Protein AF-A0A358QNJ7-F1 (afdb_monomer)

Sequence (98 aa):
MDKLLT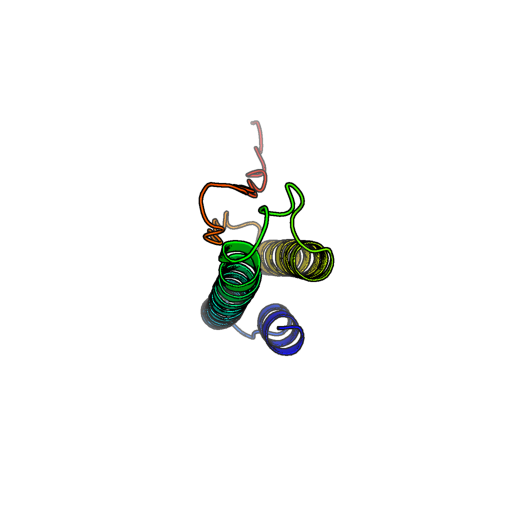DAQNADSREEALCSLMEAAAWINLEAHKAFQVSVGGYPSASLPDRLRDMLGKFAEAVKEVAEAFGGAEYQITVGIPFSVLGSITLPADSKTP

Foldseek 3Di:
DVVLLVQLLPPPDLVSNVVSLLVLLVVLLVVLVVLVVVCVVDHDPLDDPVVSVVSVVSSVVSVVSSCVVVPNDQDQDDRDRDPSDD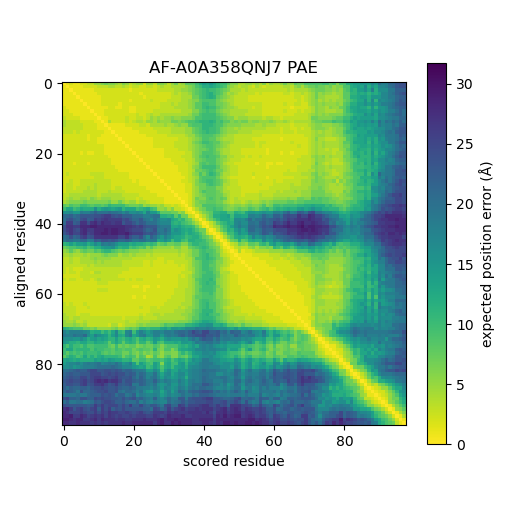DGDHDDRPPPDD

Solvent-accessible surface area (backbone atoms only — not comparable to full-atom values): 6004 Å² total; per-residue (Å²): 96,71,65,32,44,52,50,20,66,67,39,96,41,72,67,55,19,48,51,27,47,52,53,35,38,52,51,51,32,51,53,48,51,54,59,52,63,67,26,78,82,62,71,68,68,90,60,79,54,66,72,59,51,53,50,50,51,55,48,54,51,41,53,49,54,40,27,57,76,68,72,64,57,84,79,87,80,87,58,70,48,67,85,89,56,73,70,84,85,82,78,82,72,84,75,82,71,133

Mean predicted aligned error: 10.32 Å

Radius of gyration: 15.08 Å; Cα contacts (8 Å, |Δi|>4): 80; chains: 1; bounding box: 50×21×41 Å

Structure (mmCIF, N/CA/C/O backbone):
data_AF-A0A358QNJ7-F1
#
_entry.id   AF-A0A358QNJ7-F1
#
loop_
_atom_site.group_PDB
_atom_site.id
_atom_site.type_symbol
_atom_site.label_atom_id
_atom_site.label_alt_id
_atom_site.label_comp_id
_atom_site.label_asym_id
_atom_site.label_entity_id
_atom_site.label_seq_id
_atom_site.pdbx_PDB_ins_code
_atom_site.Cartn_x
_atom_site.Cartn_y
_atom_site.Cartn_z
_atom_site.occupancy
_atom_site.B_iso_or_equiv
_atom_site.auth_seq_id
_atom_site.auth_comp_id
_atom_site.auth_asym_id
_atom_site.auth_atom_id
_atom_site.pdbx_PDB_model_num
ATOM 1 N N . MET A 1 1 ? 6.662 -5.444 1.904 1.00 85.56 1 MET A N 1
ATOM 2 C CA . MET A 1 1 ? 5.335 -5.081 1.379 1.00 85.56 1 MET A CA 1
ATOM 3 C C . MET A 1 1 ? 4.244 -5.892 2.039 1.00 85.56 1 MET A C 1
ATOM 5 O O . MET A 1 1 ? 3.569 -5.314 2.864 1.00 85.56 1 MET A O 1
ATOM 9 N N . ASP A 1 2 ? 4.104 -7.192 1.744 1.00 89.06 2 ASP A N 1
ATOM 10 C CA . ASP A 1 2 ? 2.945 -7.977 2.212 1.00 89.06 2 ASP A CA 1
ATOM 11 C C . ASP A 1 2 ? 2.763 -7.897 3.735 1.00 89.06 2 ASP A C 1
ATOM 13 O O . ASP A 1 2 ? 1.672 -7.600 4.196 1.00 89.06 2 ASP A O 1
ATOM 17 N N . LYS A 1 3 ? 3.858 -7.996 4.506 1.00 91.88 3 LYS A N 1
ATOM 18 C CA . LYS A 1 3 ? 3.824 -7.776 5.960 1.00 91.88 3 LYS A CA 1
ATOM 19 C C . LYS A 1 3 ? 3.254 -6.404 6.356 1.00 91.88 3 LYS A C 1
ATOM 21 O O . LYS A 1 3 ? 2.424 -6.352 7.240 1.00 91.88 3 LYS A O 1
ATOM 26 N N . LEU A 1 4 ? 3.660 -5.316 5.696 1.00 89.06 4 LEU A N 1
ATOM 27 C CA . LEU A 1 4 ? 3.171 -3.963 6.012 1.00 89.06 4 LEU A CA 1
ATOM 28 C C . LEU A 1 4 ? 1.674 -3.817 5.716 1.00 89.06 4 LEU A C 1
ATOM 30 O O . LEU A 1 4 ? 0.975 -3.123 6.441 1.00 89.06 4 LEU A O 1
ATOM 34 N N . LEU A 1 5 ? 1.180 -4.484 4.668 1.00 89.38 5 LEU A N 1
ATOM 35 C CA . LEU A 1 5 ? -0.250 -4.509 4.359 1.00 89.38 5 LEU A CA 1
ATOM 36 C C . LEU A 1 5 ? -1.020 -5.302 5.421 1.00 89.38 5 LEU A C 1
ATOM 38 O O . LEU A 1 5 ? -2.028 -4.821 5.922 1.00 89.38 5 LEU A O 1
ATOM 42 N N . THR A 1 6 ? -0.498 -6.465 5.823 1.00 92.56 6 THR A N 1
ATOM 43 C CA . THR A 1 6 ? -1.065 -7.267 6.916 1.00 92.56 6 THR A CA 1
ATOM 44 C C . THR A 1 6 ? -1.043 -6.523 8.250 1.00 92.56 6 THR A C 1
ATOM 46 O O . THR A 1 6 ? -2.024 -6.574 8.985 1.00 92.56 6 THR A O 1
ATOM 49 N N . ASP A 1 7 ? 0.041 -5.815 8.562 1.00 91.00 7 ASP A N 1
ATOM 50 C CA . ASP A 1 7 ? 0.156 -5.005 9.775 1.00 91.00 7 ASP A CA 1
ATOM 51 C C . ASP A 1 7 ? -0.879 -3.863 9.747 1.00 91.00 7 ASP A C 1
ATOM 53 O O . ASP A 1 7 ? -1.545 -3.623 10.748 1.00 91.00 7 ASP A O 1
ATOM 57 N N . ALA A 1 8 ? -1.103 -3.228 8.587 1.00 86.62 8 ALA A N 1
ATOM 58 C CA . ALA A 1 8 ? -2.130 -2.195 8.434 1.00 86.62 8 ALA A CA 1
ATOM 59 C C . ALA A 1 8 ? -3.559 -2.728 8.634 1.00 86.62 8 ALA A C 1
ATOM 61 O O . ALA A 1 8 ? -4.376 -2.077 9.279 1.00 86.62 8 ALA A O 1
ATOM 62 N N . GLN A 1 9 ? -3.857 -3.909 8.086 1.00 87.94 9 GLN A N 1
ATOM 63 C CA . GLN A 1 9 ? -5.167 -4.564 8.190 1.00 87.94 9 GLN A CA 1
ATOM 64 C C . GLN A 1 9 ? -5.487 -5.027 9.619 1.00 87.94 9 GLN A C 1
ATOM 66 O O . GLN A 1 9 ? -6.652 -5.061 10.003 1.00 87.94 9 GLN A O 1
ATOM 71 N N . ASN A 1 10 ? -4.464 -5.384 10.402 1.00 91.44 10 ASN A N 1
ATOM 72 C CA . ASN A 1 10 ? -4.609 -5.871 11.778 1.00 91.44 10 ASN A CA 1
ATOM 73 C C . ASN A 1 10 ? -4.302 -4.802 12.839 1.00 91.44 10 ASN A C 1
ATOM 75 O O . ASN A 1 10 ? -4.144 -5.143 14.009 1.00 91.44 10 ASN A O 1
ATOM 79 N N . ALA A 1 11 ? -4.162 -3.538 12.445 1.00 89.69 11 ALA A N 1
ATOM 80 C CA . ALA A 1 11 ? -3.815 -2.463 13.362 1.00 89.69 11 ALA A CA 1
ATOM 81 C C . ALA A 1 11 ? -4.923 -2.223 14.402 1.00 89.69 11 ALA A C 1
ATOM 83 O O . ALA A 1 11 ? -6.105 -2.134 14.060 1.00 89.69 11 ALA A O 1
ATOM 84 N N . ASP A 1 12 ? -4.529 -2.039 15.664 1.00 87.56 12 ASP A N 1
ATOM 85 C CA . ASP A 1 12 ? -5.452 -1.763 16.772 1.00 87.56 12 ASP A CA 1
ATOM 86 C C . ASP A 1 12 ? -5.963 -0.310 16.742 1.00 87.56 12 ASP A C 1
ATOM 88 O O . ASP A 1 12 ? -6.952 0.042 17.393 1.00 87.56 12 ASP A O 1
ATOM 92 N N . SER A 1 13 ? -5.299 0.552 15.968 1.00 86.62 13 SER A N 1
ATOM 93 C CA . SER A 1 13 ? -5.651 1.956 15.806 1.00 86.62 13 SER A CA 1
ATOM 94 C C . SER A 1 13 ? -5.533 2.442 14.362 1.00 86.62 13 SER A C 1
ATOM 96 O O . SER A 1 13 ? -4.764 1.942 13.539 1.00 86.62 13 SER A O 1
ATOM 98 N N . ARG A 1 14 ? -6.281 3.508 14.067 1.00 82.25 14 ARG A N 1
ATOM 99 C CA . ARG A 1 14 ? -6.241 4.198 12.773 1.00 82.25 14 ARG A CA 1
ATOM 100 C C . ARG A 1 14 ? -4.851 4.750 12.455 1.00 82.25 14 ARG A C 1
ATOM 102 O O . ARG A 1 14 ? -4.436 4.741 11.303 1.00 82.25 14 ARG A O 1
ATOM 109 N N . GLU A 1 15 ? -4.155 5.266 13.460 1.00 84.94 15 GLU A N 1
ATOM 110 C CA . GLU A 1 15 ? -2.829 5.869 13.299 1.00 84.94 15 GLU A CA 1
ATOM 111 C C . GLU A 1 15 ? -1.782 4.817 12.932 1.00 84.94 15 GLU A C 1
ATOM 113 O O . GLU A 1 15 ? -0.998 5.035 12.012 1.00 84.94 15 GLU A O 1
ATOM 118 N N . GLU A 1 16 ? -1.822 3.647 13.570 1.00 86.50 16 GLU A N 1
ATOM 119 C CA . GLU A 1 16 ? -0.963 2.514 13.216 1.00 86.50 16 GLU A CA 1
ATOM 120 C C . GLU A 1 16 ? -1.248 2.010 11.800 1.00 86.50 16 GLU A C 1
ATOM 122 O O . GLU A 1 16 ? -0.314 1.854 11.012 1.00 86.50 16 GLU A O 1
ATOM 127 N N . ALA A 1 17 ? -2.527 1.854 11.437 1.00 86.25 17 ALA A N 1
ATOM 128 C CA . ALA A 1 17 ? -2.911 1.443 10.090 1.00 86.25 17 ALA A CA 1
ATOM 129 C C . ALA A 1 17 ? -2.359 2.402 9.025 1.00 86.25 17 ALA A C 1
ATOM 131 O O . ALA A 1 17 ? -1.789 1.977 8.017 1.00 86.25 17 ALA A O 1
ATOM 132 N N . LEU A 1 18 ? -2.484 3.711 9.265 1.00 82.88 18 LEU A N 1
ATOM 133 C CA . LEU A 1 18 ? -1.975 4.742 8.364 1.00 82.88 18 LEU A CA 1
ATOM 134 C C . LEU A 1 18 ? -0.449 4.731 8.276 1.00 82.88 18 LEU A C 1
ATOM 136 O O . LEU A 1 18 ? 0.078 4.819 7.168 1.00 82.88 18 LEU A O 1
ATOM 140 N N . CYS A 1 19 ? 0.261 4.580 9.395 1.00 85.31 19 CYS A N 1
ATOM 141 C CA . CYS A 1 19 ? 1.718 4.449 9.395 1.00 85.31 19 CYS A CA 1
ATOM 142 C C . CYS A 1 19 ? 2.170 3.264 8.530 1.00 85.31 19 CYS A C 1
ATOM 144 O O . CYS A 1 19 ? 3.002 3.437 7.636 1.00 85.31 19 CYS A O 1
ATOM 146 N N . SER A 1 20 ? 1.565 2.089 8.710 1.00 88.56 20 SER A N 1
ATOM 147 C CA . SER A 1 20 ? 1.879 0.895 7.919 1.00 88.56 20 SER A CA 1
ATOM 148 C C . SER A 1 20 ? 1.564 1.074 6.426 1.00 88.56 20 SER A C 1
ATOM 150 O O . SER A 1 20 ? 2.365 0.678 5.573 1.00 88.56 20 SER A O 1
ATOM 152 N N . LEU A 1 21 ? 0.451 1.733 6.080 1.00 85.50 21 LEU A N 1
ATOM 153 C CA . LEU A 1 21 ? 0.120 2.065 4.688 1.00 85.50 21 LEU A CA 1
ATOM 154 C C . LEU A 1 21 ? 1.096 3.086 4.082 1.00 85.50 21 LEU A C 1
ATOM 156 O O . LEU A 1 21 ? 1.488 2.948 2.922 1.00 85.50 21 LEU A O 1
ATOM 160 N N . MET A 1 22 ? 1.530 4.092 4.842 1.00 83.50 22 MET A N 1
ATOM 161 C CA . MET A 1 22 ? 2.526 5.067 4.384 1.00 83.50 22 MET A CA 1
ATOM 162 C C . MET A 1 22 ? 3.887 4.409 4.137 1.00 83.50 22 MET A C 1
ATOM 164 O O . MET A 1 22 ? 4.536 4.696 3.128 1.00 83.50 22 MET A O 1
ATOM 168 N N . GLU A 1 23 ? 4.306 3.484 5.001 1.00 87.81 23 GLU A N 1
ATOM 169 C CA . GLU A 1 23 ? 5.519 2.690 4.790 1.00 87.81 23 GLU A CA 1
ATOM 170 C C . GLU A 1 23 ? 5.405 1.785 3.557 1.00 87.81 23 GLU A C 1
ATOM 172 O O . GLU A 1 23 ? 6.345 1.693 2.758 1.00 87.81 23 GLU A O 1
ATOM 177 N N . ALA A 1 24 ? 4.245 1.154 3.350 1.00 87.38 24 ALA A N 1
ATOM 178 C CA . ALA A 1 24 ? 3.984 0.368 2.150 1.00 87.38 24 ALA A CA 1
ATOM 179 C C . ALA A 1 24 ? 4.074 1.243 0.887 1.00 87.38 24 ALA A C 1
ATOM 181 O O . ALA A 1 24 ? 4.775 0.881 -0.060 1.00 87.38 24 ALA A O 1
ATOM 182 N N . ALA A 1 25 ? 3.465 2.432 0.897 1.00 83.12 25 ALA A N 1
ATOM 183 C CA . ALA A 1 25 ? 3.540 3.396 -0.199 1.00 83.12 25 ALA A CA 1
ATOM 184 C C . ALA A 1 25 ? 4.986 3.841 -0.489 1.00 83.12 25 ALA A C 1
ATOM 186 O O . ALA A 1 25 ? 5.404 3.884 -1.649 1.00 83.12 25 ALA A O 1
ATOM 187 N N . ALA A 1 26 ? 5.786 4.108 0.548 1.00 82.25 26 ALA A N 1
ATOM 188 C CA . ALA A 1 26 ? 7.205 4.428 0.398 1.00 82.25 26 ALA A CA 1
ATOM 189 C C . ALA A 1 26 ? 7.990 3.277 -0.255 1.00 82.25 26 ALA A C 1
ATOM 191 O O . ALA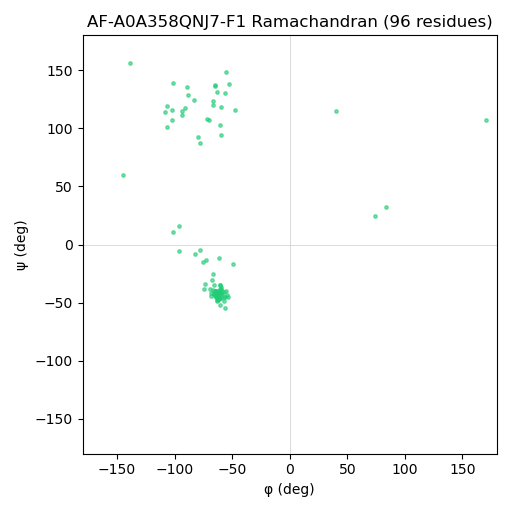 A 1 26 ? 8.844 3.510 -1.116 1.00 82.25 26 ALA A O 1
ATOM 192 N N . TRP A 1 27 ? 7.667 2.028 0.091 1.00 86.50 27 TRP A N 1
ATOM 193 C CA . TRP A 1 27 ? 8.265 0.851 -0.535 1.00 86.50 27 TRP A CA 1
ATOM 194 C C . TRP A 1 27 ? 7.889 0.733 -2.019 1.00 86.50 27 TRP A C 1
ATOM 196 O O . TRP A 1 27 ? 8.759 0.452 -2.845 1.00 86.50 27 TRP A O 1
ATOM 206 N N . ILE A 1 28 ? 6.623 0.989 -2.382 1.00 84.12 28 ILE A N 1
ATOM 207 C CA . ILE A 1 28 ? 6.176 1.020 -3.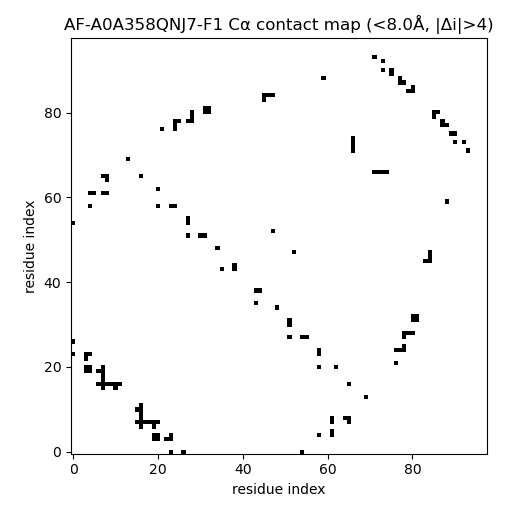789 1.00 84.12 28 ILE A CA 1
ATOM 208 C C . ILE A 1 28 ? 6.946 2.088 -4.567 1.00 84.12 28 ILE A C 1
ATOM 210 O O . ILE A 1 28 ? 7.461 1.796 -5.646 1.00 84.12 28 ILE A O 1
ATOM 214 N N . ASN A 1 29 ? 7.082 3.294 -4.007 1.00 77.94 29 ASN A N 1
ATOM 215 C CA . ASN A 1 29 ? 7.831 4.391 -4.625 1.00 77.94 29 ASN A CA 1
ATOM 216 C C . ASN A 1 29 ? 9.296 4.007 -4.883 1.00 77.94 29 ASN A C 1
ATOM 218 O O . ASN A 1 29 ? 9.836 4.290 -5.953 1.00 77.94 29 ASN A O 1
ATOM 222 N N . LEU A 1 30 ? 9.940 3.328 -3.929 1.00 81.38 30 LEU A N 1
ATOM 223 C CA . LEU A 1 30 ? 11.314 2.852 -4.083 1.00 81.38 30 LEU A CA 1
ATOM 224 C C . LEU A 1 30 ? 11.438 1.800 -5.193 1.00 81.38 30 LEU A C 1
ATOM 226 O O . LEU A 1 30 ? 12.372 1.854 -5.994 1.00 81.38 30 LEU A O 1
ATOM 230 N N . GLU A 1 31 ? 10.521 0.837 -5.246 1.00 81.50 31 GLU A N 1
ATOM 231 C CA . GLU A 1 31 ? 10.561 -0.220 -6.258 1.00 81.50 31 GLU A CA 1
ATOM 232 C C . GLU A 1 31 ? 10.254 0.320 -7.656 1.00 81.50 31 GLU A C 1
ATOM 234 O O . GLU A 1 31 ? 10.918 -0.058 -8.622 1.00 81.50 31 GLU A O 1
ATOM 239 N N . ALA A 1 32 ? 9.319 1.269 -7.751 1.00 76.94 32 ALA A N 1
ATOM 240 C CA . 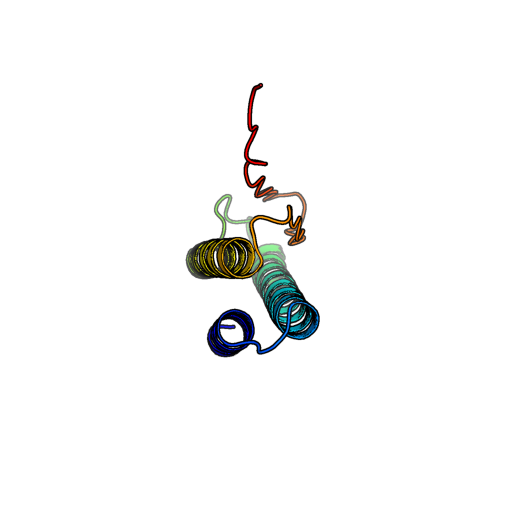ALA A 1 32 ? 9.093 2.038 -8.962 1.00 76.94 32 ALA A CA 1
ATOM 241 C C . ALA A 1 32 ? 10.390 2.725 -9.391 1.00 76.94 32 ALA A C 1
ATOM 243 O O . ALA A 1 32 ? 10.869 2.487 -10.497 1.00 76.94 32 ALA A O 1
ATOM 244 N N . HIS A 1 33 ? 11.019 3.497 -8.502 1.00 74.38 33 HIS A N 1
ATOM 245 C CA . HIS A 1 33 ? 12.266 4.196 -8.805 1.00 74.38 33 HIS A CA 1
ATOM 246 C C . HIS A 1 33 ? 13.361 3.258 -9.340 1.00 74.38 33 HIS A C 1
A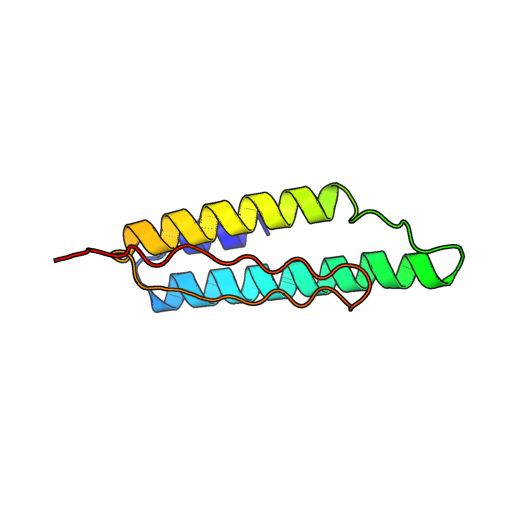TOM 248 O O . HIS A 1 33 ? 13.984 3.566 -10.357 1.00 74.38 33 HIS A O 1
ATOM 254 N N . LYS A 1 34 ? 13.558 2.087 -8.718 1.00 75.06 34 LYS A N 1
ATOM 255 C CA . LYS A 1 34 ? 14.513 1.069 -9.190 1.00 75.06 34 LYS A CA 1
ATOM 256 C C . LYS A 1 34 ? 14.164 0.546 -10.579 1.00 75.06 34 LYS A C 1
ATOM 258 O O . LYS A 1 34 ? 15.040 0.478 -11.437 1.00 75.06 34 LYS A O 1
ATOM 263 N N . ALA A 1 35 ? 12.897 0.207 -10.814 1.00 70.94 35 ALA A N 1
ATOM 264 C CA . ALA A 1 35 ? 12.448 -0.261 -12.120 1.00 70.94 35 ALA A CA 1
ATOM 265 C C . ALA A 1 35 ? 12.687 0.790 -13.218 1.00 70.94 35 ALA A C 1
ATOM 267 O O . ALA A 1 35 ? 13.081 0.442 -14.331 1.00 70.94 35 ALA A O 1
ATOM 268 N N . PHE A 1 36 ? 12.528 2.077 -12.895 1.00 65.94 36 PHE A N 1
ATOM 269 C CA . PHE A 1 36 ? 12.805 3.168 -13.828 1.00 65.94 36 PHE A CA 1
ATOM 270 C C . PHE A 1 36 ? 14.299 3.417 -14.050 1.00 65.94 36 PHE A C 1
ATOM 272 O O . PHE A 1 36 ? 14.683 3.660 -15.194 1.00 65.94 36 PHE A O 1
ATOM 279 N N . GLN A 1 37 ? 15.156 3.310 -13.027 1.00 63.31 37 GLN A N 1
ATOM 280 C CA . GLN A 1 37 ? 16.612 3.445 -13.199 1.00 63.31 37 GLN A CA 1
ATOM 281 C C . GLN A 1 37 ? 17.193 2.388 -14.151 1.00 63.31 37 GLN A C 1
ATOM 283 O O . GLN A 1 37 ? 18.090 2.696 -14.933 1.00 63.31 37 GLN A O 1
ATOM 288 N N . VAL A 1 38 ? 16.642 1.170 -14.153 1.00 55.53 38 VAL A N 1
ATOM 289 C CA . VAL A 1 38 ? 17.041 0.106 -15.093 1.00 55.53 38 VAL A CA 1
ATOM 290 C C . VAL A 1 38 ? 16.671 0.455 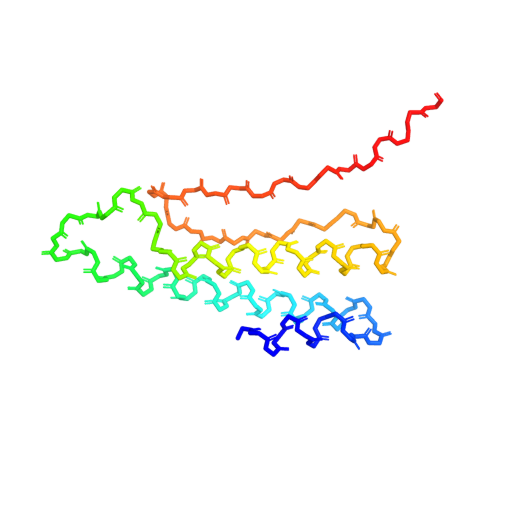-16.547 1.00 55.53 38 VAL A C 1
ATOM 292 O O . VAL A 1 38 ? 17.349 0.022 -17.475 1.00 55.53 38 VAL A O 1
ATOM 295 N N . SER A 1 39 ? 15.657 1.300 -16.770 1.00 51.38 39 SER A N 1
ATOM 296 C CA . SER A 1 39 ? 15.179 1.670 -18.113 1.00 51.38 39 SER A CA 1
ATOM 297 C C . SER A 1 39 ? 15.973 2.787 -18.813 1.00 51.38 39 SER A C 1
ATOM 299 O O . SER A 1 39 ? 15.780 3.029 -20.004 1.00 51.38 39 SER A O 1
ATOM 301 N N . VAL A 1 40 ? 16.906 3.450 -18.116 1.00 49.66 40 VAL A N 1
ATOM 302 C CA . VAL A 1 40 ? 17.696 4.574 -18.667 1.00 49.66 40 VAL A CA 1
ATOM 303 C C . VAL A 1 40 ? 18.839 4.096 -19.592 1.00 49.66 40 VAL A C 1
ATOM 305 O O . VAL A 1 40 ? 19.491 4.906 -20.242 1.00 49.66 40 VAL A O 1
ATOM 308 N N . GLY A 1 41 ? 19.061 2.780 -19.715 1.00 48.06 41 GLY A N 1
ATOM 309 C CA . GLY A 1 41 ? 20.037 2.177 -20.639 1.00 48.06 41 GLY A CA 1
ATOM 310 C C . GLY A 1 41 ? 19.471 1.694 -21.983 1.00 48.06 41 GLY A C 1
ATOM 311 O O . GLY A 1 41 ? 20.236 1.276 -22.849 1.00 48.06 41 GLY A O 1
ATOM 312 N N . GLY A 1 42 ? 18.153 1.735 -22.178 1.00 43.88 42 GLY A N 1
ATOM 313 C CA . GLY A 1 42 ? 17.516 1.262 -23.405 1.00 43.88 42 GLY A CA 1
ATOM 314 C C . GLY A 1 42 ? 16.005 1.210 -23.247 1.00 43.88 42 GLY A C 1
ATOM 315 O O . GLY A 1 42 ? 15.514 0.344 -22.540 1.00 43.88 42 GLY A O 1
ATOM 316 N N . TYR A 1 43 ? 15.324 2.156 -23.903 1.00 42.00 43 TYR A N 1
ATOM 317 C CA . TYR A 1 43 ? 13.872 2.330 -24.051 1.00 42.00 43 TYR A CA 1
ATOM 318 C C . TYR A 1 43 ? 13.008 2.054 -22.798 1.00 42.00 43 TYR A C 1
ATOM 320 O O . TYR A 1 43 ? 12.858 0.903 -22.390 1.00 42.00 43 TYR A O 1
ATOM 328 N N . PRO A 1 44 ? 12.323 3.068 -22.227 1.00 47.59 44 PRO A N 1
ATOM 329 C CA . PRO A 1 44 ? 11.333 2.809 -21.192 1.00 47.59 44 PRO A CA 1
ATOM 330 C C . PRO A 1 44 ? 10.250 1.895 -21.765 1.00 47.59 44 PRO A C 1
ATOM 332 O O . PRO A 1 44 ? 9.570 2.241 -22.730 1.00 47.59 44 PRO A O 1
ATOM 335 N N . SER A 1 45 ? 10.105 0.711 -21.170 1.00 51.59 45 SER A N 1
ATOM 336 C CA . SER A 1 45 ? 8.897 -0.094 -21.308 1.00 51.59 45 SER A CA 1
ATOM 337 C C . SER A 1 45 ? 7.705 0.834 -21.066 1.00 51.59 45 SER A C 1
ATOM 339 O O . SER A 1 45 ? 7.562 1.378 -19.973 1.00 51.59 45 SER A O 1
ATOM 341 N N . ALA A 1 46 ? 6.865 1.035 -22.085 1.00 52.47 46 ALA A N 1
ATOM 342 C CA . ALA A 1 46 ? 5.652 1.850 -21.987 1.00 52.47 46 ALA A CA 1
ATOM 343 C C . ALA A 1 46 ? 4.648 1.291 -20.956 1.00 52.47 46 ALA A C 1
ATOM 345 O O . ALA A 1 46 ? 3.683 1.956 -20.590 1.00 52.47 46 ALA A O 1
ATOM 346 N N . SER A 1 47 ? 4.876 0.063 -20.486 1.00 57.81 47 SER A N 1
ATOM 347 C CA . SER A 1 47 ? 4.103 -0.607 -19.451 1.00 57.81 47 SER A CA 1
ATOM 348 C C . SER A 1 47 ? 4.793 -0.565 -18.090 1.00 57.81 47 SER A C 1
ATOM 350 O O . SER A 1 47 ? 5.994 -0.822 -17.968 1.00 57.81 47 SER A O 1
ATOM 352 N N . LEU A 1 48 ? 3.991 -0.332 -17.049 1.00 66.25 48 LEU A N 1
ATOM 353 C CA . LEU A 1 48 ? 4.366 -0.598 -15.664 1.00 66.25 48 LEU A CA 1
ATOM 354 C C . LEU A 1 48 ? 4.772 -2.083 -15.526 1.00 66.25 48 LEU A C 1
ATOM 356 O O . LEU A 1 48 ? 3.989 -2.933 -15.968 1.00 66.25 48 LEU A O 1
ATOM 360 N N . PRO A 1 49 ? 5.930 -2.411 -14.917 1.00 75.88 49 PRO A N 1
ATOM 361 C CA . PRO A 1 49 ? 6.323 -3.797 -14.663 1.00 75.88 49 PRO A CA 1
ATOM 362 C C . PRO A 1 49 ? 5.221 -4.564 -13.927 1.00 75.88 49 PRO A C 1
ATOM 364 O O . PRO A 1 49 ? 4.642 -4.029 -12.980 1.00 75.88 49 PRO A O 1
ATOM 367 N N . ASP A 1 50 ? 4.956 -5.815 -14.313 1.00 79.38 50 ASP A N 1
ATOM 368 C CA . ASP A 1 50 ? 3.845 -6.604 -13.749 1.00 79.38 50 ASP A CA 1
ATOM 369 C C . ASP A 1 50 ? 3.923 -6.708 -12.223 1.00 79.38 50 ASP A C 1
ATOM 371 O O . ASP A 1 50 ? 2.937 -6.485 -11.530 1.00 79.38 50 ASP A O 1
ATOM 375 N N . ARG A 1 51 ? 5.131 -6.882 -11.677 1.00 80.62 51 ARG A N 1
ATOM 376 C CA . ARG A 1 51 ? 5.360 -6.882 -10.226 1.00 80.62 51 ARG A CA 1
ATOM 377 C C . ARG A 1 51 ? 4.889 -5.594 -9.542 1.00 80.62 51 ARG A C 1
ATOM 379 O O . ARG A 1 51 ? 4.339 -5.646 -8.446 1.00 80.62 51 ARG A O 1
ATOM 386 N N . LEU A 1 52 ? 5.119 -4.441 -10.168 1.00 80.56 52 LEU A N 1
ATOM 387 C CA . LEU A 1 52 ? 4.709 -3.148 -9.625 1.00 80.56 52 LEU A CA 1
ATOM 388 C C . LEU A 1 52 ? 3.191 -2.960 -9.747 1.00 80.56 52 LEU A C 1
ATOM 390 O O . LEU A 1 52 ? 2.578 -2.394 -8.847 1.00 80.56 52 LEU A O 1
ATOM 394 N N . ARG A 1 53 ? 2.576 -3.496 -10.811 1.00 81.19 53 ARG A N 1
ATOM 395 C CA . ARG A 1 53 ? 1.115 -3.550 -10.969 1.00 81.19 53 ARG A CA 1
ATOM 396 C C . ARG A 1 53 ? 0.466 -4.387 -9.867 1.00 81.19 53 ARG A C 1
ATOM 398 O O . ARG A 1 53 ? -0.465 -3.910 -9.226 1.00 81.19 53 ARG A O 1
ATOM 405 N N . ASP A 1 54 ? 1.000 -5.575 -9.601 1.00 84.88 54 ASP A N 1
ATOM 406 C CA . ASP A 1 54 ? 0.505 -6.465 -8.546 1.00 84.88 54 ASP A CA 1
ATOM 407 C C . ASP A 1 54 ? 0.623 -5.815 -7.164 1.00 84.88 54 ASP A C 1
ATOM 409 O O . ASP A 1 54 ? -0.297 -5.882 -6.351 1.00 84.88 54 ASP A O 1
ATOM 413 N N . MET A 1 55 ? 1.742 -5.134 -6.899 1.00 85.56 55 MET A N 1
ATOM 414 C CA . MET A 1 55 ? 1.941 -4.392 -5.653 1.00 85.56 55 MET A CA 1
ATOM 415 C C . MET A 1 55 ? 0.932 -3.256 -5.473 1.00 85.56 55 MET A C 1
ATOM 417 O O . MET A 1 55 ? 0.416 -3.088 -4.371 1.00 85.56 55 MET A O 1
ATOM 421 N N . LEU A 1 56 ? 0.643 -2.490 -6.530 1.00 83.56 56 LEU A N 1
ATOM 422 C CA . LEU A 1 56 ? -0.376 -1.438 -6.489 1.00 83.56 56 LEU A CA 1
ATOM 423 C C . LEU A 1 56 ? -1.776 -2.017 -6.263 1.00 83.56 56 LEU A C 1
ATOM 425 O O . LEU A 1 56 ? -2.541 -1.441 -5.496 1.00 83.56 56 LEU A O 1
ATOM 429 N N . GLY A 1 57 ? -2.097 -3.155 -6.888 1.00 84.81 57 GLY A N 1
ATOM 430 C CA . GLY A 1 57 ? -3.372 -3.848 -6.693 1.00 84.81 57 GLY A CA 1
ATOM 431 C C . GLY A 1 57 ? -3.580 -4.270 -5.239 1.00 84.81 57 GLY A C 1
ATOM 432 O O . GLY A 1 57 ? -4.567 -3.879 -4.622 1.00 84.81 57 GLY A O 1
ATOM 433 N N . LYS A 1 58 ? -2.598 -4.974 -4.662 1.00 88.44 58 LYS A N 1
ATOM 434 C CA . LYS A 1 58 ? -2.614 -5.375 -3.245 1.00 88.44 58 LYS A CA 1
ATOM 435 C C . LYS A 1 58 ? -2.699 -4.179 -2.297 1.00 88.44 58 LYS A C 1
ATOM 437 O O . LYS A 1 58 ? -3.394 -4.228 -1.289 1.00 88.44 58 LYS A O 1
ATOM 442 N N . PHE A 1 59 ? -1.978 -3.104 -2.609 1.00 87.12 59 PHE A N 1
ATOM 443 C CA . PHE A 1 59 ? -2.013 -1.882 -1.814 1.00 87.12 59 PHE A CA 1
ATOM 444 C C . PHE A 1 59 ? -3.398 -1.228 -1.839 1.00 87.12 59 PHE A C 1
ATOM 446 O O . PHE A 1 59 ? -3.911 -0.860 -0.790 1.00 87.12 59 PHE A O 1
ATOM 453 N N . ALA A 1 60 ? -4.024 -1.124 -3.014 1.00 83.50 60 ALA A N 1
ATOM 454 C CA . ALA A 1 60 ? -5.365 -0.562 -3.151 1.00 83.50 60 ALA A CA 1
ATOM 455 C C . ALA A 1 60 ? -6.417 -1.370 -2.375 1.00 83.50 60 ALA A C 1
ATOM 457 O O . ALA A 1 60 ? -7.291 -0.785 -1.739 1.00 83.50 60 ALA A O 1
ATOM 458 N N . GLU A 1 61 ? -6.310 -2.700 -2.399 1.00 86.06 61 GLU A N 1
ATOM 459 C CA . GLU A 1 61 ? -7.177 -3.599 -1.632 1.00 86.06 61 GLU A CA 1
ATOM 460 C C . GLU A 1 61 ? -7.006 -3.391 -0.121 1.0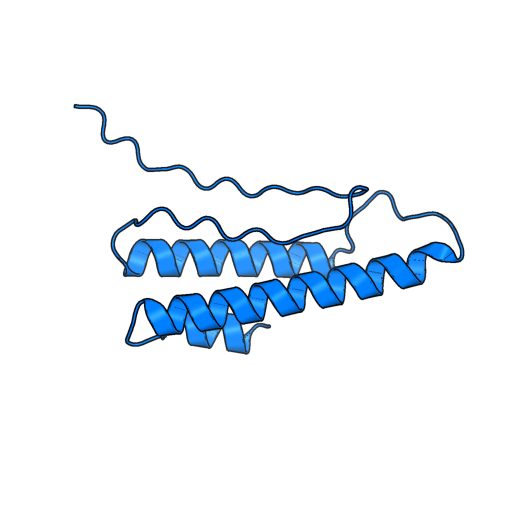0 86.06 61 GLU A C 1
ATOM 462 O O . GLU A 1 61 ? -7.988 -3.144 0.575 1.00 86.06 61 GLU A O 1
ATOM 467 N N . ALA A 1 62 ? -5.765 -3.347 0.373 1.00 86.50 62 ALA A N 1
ATOM 468 C CA . ALA A 1 62 ? -5.491 -3.087 1.786 1.00 86.50 62 ALA A CA 1
ATOM 469 C C . ALA A 1 62 ? -5.989 -1.703 2.245 1.00 86.50 62 ALA A C 1
ATOM 471 O O . ALA A 1 62 ? -6.576 -1.585 3.317 1.00 86.50 62 ALA A O 1
ATOM 472 N N . VAL A 1 63 ? -5.807 -0.651 1.434 1.00 84.50 63 VAL A N 1
ATOM 473 C CA . VAL A 1 63 ? -6.340 0.691 1.737 1.00 84.50 63 VAL A CA 1
ATOM 474 C C . VAL A 1 63 ? -7.863 0.659 1.842 1.00 84.50 63 VAL A C 1
ATOM 476 O O . VAL A 1 63 ? -8.421 1.288 2.740 1.00 84.50 63 VAL A O 1
ATOM 479 N N . LYS A 1 64 ? -8.537 -0.071 0.947 1.00 82.38 64 LYS A N 1
ATOM 480 C CA . LYS A 1 64 ? -9.994 -0.212 0.970 1.00 82.38 64 LYS A CA 1
ATOM 481 C C . LYS A 1 64 ? -10.466 -0.908 2.247 1.00 82.38 64 LYS A C 1
ATOM 483 O O . LYS A 1 64 ? -11.355 -0.389 2.912 1.00 82.38 64 LYS A O 1
ATOM 488 N N . GLU A 1 65 ? -9.860 -2.034 2.609 1.00 85.12 65 GLU A N 1
ATOM 489 C CA . GLU A 1 65 ? -10.219 -2.774 3.826 1.00 85.12 65 GLU A CA 1
ATOM 490 C C . GLU A 1 65 ? -9.994 -1.940 5.092 1.00 85.12 65 GLU A C 1
ATOM 492 O O . GLU A 1 65 ? -10.860 -1.879 5.964 1.00 85.12 65 GLU A O 1
ATOM 497 N N . VAL A 1 66 ? -8.867 -1.227 5.166 1.00 83.00 66 VAL A N 1
ATOM 498 C CA . VAL A 1 66 ? -8.573 -0.294 6.262 1.00 83.00 66 VAL A CA 1
ATOM 499 C C . VAL A 1 66 ? -9.614 0.831 6.312 1.00 83.00 66 VAL A C 1
ATOM 501 O O . VAL A 1 66 ? -10.127 1.158 7.382 1.00 83.00 66 VAL A O 1
ATOM 504 N N . ALA A 1 67 ? -9.982 1.414 5.169 1.00 80.31 67 ALA A N 1
ATOM 505 C CA . ALA A 1 67 ? -11.001 2.461 5.112 1.00 80.31 67 ALA A CA 1
ATOM 506 C C . ALA A 1 67 ? -12.378 1.960 5.587 1.00 80.31 67 ALA A C 1
ATOM 508 O O . ALA A 1 67 ? -13.059 2.663 6.339 1.00 80.31 67 ALA A O 1
ATOM 509 N N . GLU A 1 68 ? -12.770 0.743 5.199 1.00 82.38 68 GLU A N 1
ATOM 510 C CA . GLU A 1 68 ? -14.000 0.089 5.659 1.00 82.38 68 GLU A CA 1
ATOM 511 C C . GLU A 1 68 ? -13.971 -0.158 7.176 1.00 82.38 68 GLU A C 1
ATOM 513 O O . GLU A 1 68 ? -14.920 0.210 7.874 1.00 82.38 68 GLU A O 1
ATOM 518 N N . ALA A 1 69 ? -12.860 -0.680 7.709 1.00 81.56 69 ALA A N 1
ATOM 519 C CA . ALA A 1 69 ? -12.683 -0.941 9.139 1.00 81.56 69 ALA A CA 1
ATOM 520 C C . ALA A 1 69 ? -12.796 0.331 9.999 1.00 81.56 69 ALA A C 1
ATOM 522 O O . ALA A 1 69 ? -13.340 0.297 11.103 1.00 81.56 69 ALA A O 1
ATOM 523 N N . PHE A 1 70 ? -12.339 1.476 9.482 1.00 79.62 70 PHE A N 1
ATOM 524 C CA . PHE A 1 70 ? -12.364 2.753 10.200 1.00 79.62 70 PHE A CA 1
ATOM 525 C C . PHE A 1 70 ? -13.566 3.652 9.876 1.00 79.62 70 PHE A C 1
ATOM 527 O O . PHE A 1 70 ? -13.547 4.836 10.233 1.00 79.62 70 PHE A O 1
ATOM 534 N N . GLY A 1 71 ? -14.620 3.104 9.264 1.00 72.50 71 GLY A N 1
ATOM 535 C CA . GLY A 1 71 ? -15.906 3.786 9.093 1.00 72.50 71 GLY A CA 1
ATOM 536 C C . GLY A 1 71 ? -15.986 4.727 7.889 1.00 72.50 71 GLY A C 1
ATOM 537 O O . GLY A 1 71 ? -16.681 5.739 7.962 1.00 72.50 71 GLY A O 1
ATOM 538 N N . GLY A 1 72 ? -15.285 4.415 6.796 1.00 59.09 72 GLY A N 1
ATOM 539 C CA . GLY A 1 72 ? -15.439 5.108 5.512 1.00 59.09 72 GLY A CA 1
ATOM 540 C C . GLY A 1 72 ? -14.827 6.508 5.463 1.00 59.09 72 GLY A C 1
ATOM 541 O O . GLY A 1 72 ? -15.265 7.343 4.676 1.00 59.09 72 GLY A O 1
ATOM 542 N N . ALA A 1 73 ? -13.833 6.791 6.309 1.00 57.25 73 ALA A N 1
ATOM 543 C CA . ALA A 1 73 ? -13.063 8.022 6.188 1.00 57.25 73 ALA A CA 1
ATOM 544 C C . ALA A 1 73 ? -12.318 8.036 4.839 1.00 57.25 73 ALA A C 1
ATOM 546 O O . ALA A 1 73 ? -11.688 7.053 4.450 1.00 57.25 73 ALA A O 1
ATOM 547 N N . GLU A 1 74 ? -12.424 9.144 4.108 1.00 56.12 74 GLU A N 1
ATOM 548 C CA . GLU A 1 74 ? -11.782 9.307 2.807 1.00 56.12 74 GLU A CA 1
ATOM 549 C C . GLU A 1 74 ? -10.266 9.459 3.012 1.00 56.12 74 GLU A C 1
ATOM 551 O O . GLU A 1 74 ? -9.790 10.471 3.531 1.00 56.12 74 GLU A O 1
ATOM 556 N N . TYR A 1 75 ? -9.500 8.429 2.645 1.00 57.38 75 TYR A N 1
ATOM 557 C CA . TYR A 1 75 ? -8.041 8.450 2.708 1.00 57.38 75 TYR A CA 1
ATOM 558 C C . TYR A 1 75 ? -7.455 8.573 1.309 1.00 57.38 75 TYR A C 1
ATOM 560 O O . TYR A 1 75 ? -7.618 7.690 0.467 1.00 57.38 75 TYR A O 1
ATOM 568 N N . GLN A 1 76 ? -6.714 9.654 1.078 1.00 60.53 76 GLN A N 1
ATOM 569 C CA . GLN A 1 76 ? -5.920 9.822 -0.131 1.00 60.53 76 GLN A CA 1
ATOM 570 C C . GLN A 1 76 ? -4.450 9.535 0.184 1.00 60.53 76 GLN A C 1
ATOM 572 O O . GLN A 1 76 ? -3.773 10.342 0.819 1.00 60.53 76 GLN A O 1
ATOM 577 N N . ILE A 1 77 ? -3.945 8.389 -0.279 1.00 62.16 77 ILE A N 1
ATOM 578 C CA . ILE A 1 77 ? -2.515 8.066 -0.226 1.00 62.16 77 ILE A CA 1
ATOM 579 C C . ILE A 1 77 ? -1.955 8.127 -1.645 1.00 62.16 77 ILE A C 1
ATOM 581 O O . ILE A 1 77 ? -2.315 7.329 -2.508 1.00 62.16 77 ILE A O 1
ATOM 585 N N . THR A 1 78 ? -1.065 9.089 -1.889 1.00 63.31 78 THR A N 1
ATOM 586 C CA . THR A 1 78 ? -0.444 9.287 -3.204 1.00 63.31 78 THR A CA 1
ATOM 587 C C . THR A 1 78 ? 0.856 8.496 -3.303 1.00 63.31 78 THR A C 1
ATOM 589 O O . THR A 1 78 ? 1.820 8.770 -2.588 1.00 63.31 78 THR A O 1
ATOM 592 N N . VAL A 1 79 ? 0.903 7.544 -4.234 1.00 63.69 79 VAL A N 1
ATOM 593 C CA . VAL A 1 79 ? 2.126 6.834 -4.631 1.00 63.69 79 VAL A CA 1
ATOM 594 C C . VAL A 1 79 ? 2.720 7.564 -5.839 1.00 63.69 79 VAL A C 1
ATOM 596 O O . VAL A 1 79 ? 2.101 7.653 -6.899 1.00 63.69 79 VAL A O 1
ATOM 599 N N . GLY A 1 80 ? 3.906 8.143 -5.664 1.00 56.59 80 GLY A N 1
ATOM 600 C CA . GLY A 1 80 ? 4.610 8.903 -6.689 1.00 56.59 80 GLY A CA 1
ATOM 601 C C . GLY A 1 80 ? 5.326 7.978 -7.666 1.00 56.59 80 GLY A C 1
ATOM 602 O O . GLY A 1 80 ? 6.479 7.611 -7.451 1.00 56.59 80 GLY A O 1
ATOM 603 N N . ILE A 1 81 ? 4.660 7.632 -8.765 1.00 55.56 81 ILE A N 1
ATOM 604 C CA . ILE A 1 81 ? 5.300 6.983 -9.913 1.00 55.56 81 ILE A CA 1
ATOM 605 C C . ILE A 1 81 ? 5.814 8.099 -10.842 1.00 55.56 81 ILE A C 1
ATOM 607 O O . ILE A 1 81 ? 5.051 9.021 -11.143 1.00 55.56 81 ILE A O 1
ATOM 611 N N . PRO A 1 82 ? 7.093 8.096 -11.269 1.00 49.97 82 PRO A N 1
ATOM 612 C CA . PRO A 1 82 ? 7.625 9.141 -12.143 1.00 49.97 82 PRO A CA 1
ATOM 613 C C . PRO A 1 82 ? 6.790 9.300 -13.427 1.00 49.97 82 PRO A C 1
ATOM 615 O O . PRO A 1 82 ? 6.213 8.345 -13.943 1.00 49.97 82 PRO A O 1
ATOM 618 N N . PHE A 1 83 ? 6.747 10.542 -13.920 1.00 38.78 83 PHE A N 1
ATOM 619 C CA . PHE A 1 83 ? 5.767 11.138 -14.849 1.00 38.78 83 PHE A CA 1
ATOM 620 C C . PHE A 1 83 ? 5.435 10.353 -16.134 1.00 38.78 83 PHE A C 1
ATOM 622 O O . PHE A 1 83 ? 4.417 10.621 -16.765 1.00 38.78 83 PHE A O 1
ATOM 629 N N . SER A 1 84 ? 6.254 9.381 -16.538 1.00 45.34 84 SER A N 1
ATOM 630 C CA . SER A 1 84 ? 5.956 8.502 -17.674 1.00 45.34 84 SER A CA 1
ATOM 631 C C . SER A 1 84 ? 4.862 7.464 -17.383 1.00 45.34 84 SER A C 1
ATOM 633 O O . SER A 1 84 ? 4.357 6.867 -18.329 1.00 45.34 84 SER A O 1
ATOM 635 N N . VAL A 1 85 ? 4.478 7.248 -16.115 1.00 42.47 85 VAL A N 1
ATOM 636 C CA . VAL A 1 85 ? 3.456 6.264 -15.711 1.00 42.47 85 VAL A CA 1
ATOM 637 C C . VAL A 1 85 ? 2.641 6.780 -14.510 1.00 42.47 85 VAL A C 1
ATOM 639 O O . VAL A 1 85 ? 2.645 6.195 -13.432 1.00 42.47 85 VAL A O 1
ATOM 642 N N . LEU A 1 86 ? 1.958 7.918 -14.650 1.00 42.19 86 LEU A N 1
ATOM 643 C CA . LEU A 1 86 ? 1.040 8.411 -13.612 1.00 42.19 86 LEU A CA 1
ATOM 644 C C . LEU A 1 86 ? -0.213 7.522 -13.538 1.00 42.19 86 LEU A C 1
ATOM 646 O O . LEU A 1 86 ? -1.074 7.580 -14.411 1.00 42.19 86 LEU A O 1
ATOM 650 N N . GLY A 1 87 ? -0.322 6.716 -12.481 1.00 42.81 87 GLY A N 1
ATOM 651 C CA . GLY A 1 87 ? -1.569 6.075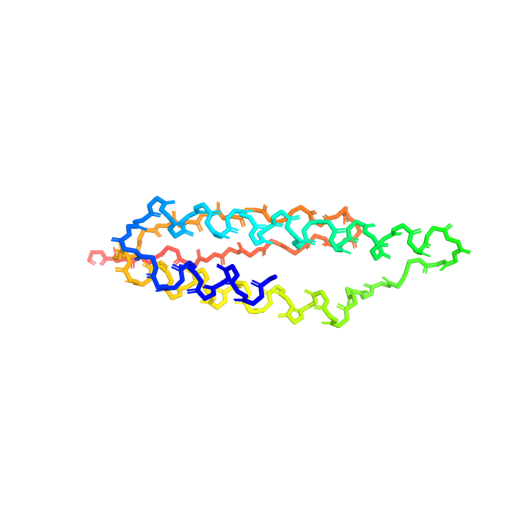 -12.065 1.00 42.81 87 GLY A CA 1
ATOM 652 C C . GLY A 1 87 ? -2.093 6.755 -10.805 1.00 42.81 87 GLY A C 1
ATOM 653 O O . GLY A 1 87 ? -1.578 6.496 -9.722 1.00 42.81 87 GLY A O 1
ATOM 654 N N . SER A 1 88 ? -3.085 7.641 -10.925 1.00 42.88 88 SER A N 1
ATOM 655 C CA . SER A 1 88 ? -3.803 8.150 -9.752 1.00 42.88 88 SER A CA 1
ATOM 656 C C . SER A 1 88 ? -4.899 7.161 -9.370 1.00 42.88 88 SER A C 1
ATOM 658 O O . SER A 1 88 ? -5.760 6.853 -10.195 1.00 42.88 88 SER A O 1
ATOM 660 N N . ILE A 1 89 ? -4.897 6.687 -8.128 1.00 40.22 89 ILE A N 1
ATOM 661 C CA . ILE A 1 89 ? -6.026 5.938 -7.573 1.00 40.22 89 ILE A CA 1
ATOM 662 C C . ILE A 1 89 ? -6.919 6.954 -6.858 1.00 40.22 89 ILE A C 1
ATOM 664 O O . ILE A 1 89 ? -6.515 7.547 -5.861 1.00 40.22 89 ILE A O 1
ATOM 668 N N . THR A 1 90 ? -8.112 7.186 -7.402 1.00 41.03 90 THR A N 1
ATOM 669 C CA . THR A 1 90 ? -9.178 7.962 -6.758 1.00 41.03 90 THR A CA 1
ATOM 670 C C . THR A 1 90 ? -10.184 6.966 -6.205 1.00 41.03 90 THR A C 1
ATOM 672 O O . THR A 1 90 ? -10.785 6.214 -6.971 1.00 41.03 90 THR A O 1
ATOM 675 N N . LEU A 1 91 ? -10.340 6.925 -4.884 1.00 33.31 91 LEU A N 1
ATOM 676 C CA . LEU A 1 91 ? -11.357 6.099 -4.240 1.00 33.31 91 LEU A CA 1
ATOM 677 C C . LEU A 1 91 ? -12.642 6.929 -4.118 1.00 33.31 91 LEU A C 1
ATOM 679 O O . LEU A 1 91 ? -12.557 8.113 -3.795 1.00 33.31 91 LEU A O 1
ATOM 683 N N . PRO A 1 92 ? -13.819 6.362 -4.426 1.00 32.84 92 PRO A N 1
ATOM 684 C CA . PRO A 1 92 ? -15.068 7.104 -4.351 1.00 32.84 92 PRO A CA 1
ATOM 685 C C . PRO A 1 92 ? -15.392 7.455 -2.895 1.00 32.84 92 PRO A C 1
ATOM 687 O O . PRO A 1 92 ? -15.524 6.566 -2.055 1.00 32.84 92 PRO A O 1
ATOM 690 N N . ALA A 1 93 ? -15.565 8.749 -2.614 1.00 39.81 93 ALA A N 1
ATOM 691 C CA . ALA A 1 93 ? -16.276 9.198 -1.428 1.00 39.81 93 ALA A CA 1
ATOM 692 C C . ALA A 1 93 ? -17.738 8.787 -1.581 1.00 39.81 93 ALA A C 1
ATOM 694 O O . ALA A 1 93 ? -18.404 9.171 -2.548 1.00 39.81 93 ALA A O 1
ATOM 695 N N . ASP A 1 94 ? -18.224 7.975 -0.651 1.00 40.03 94 ASP A N 1
ATOM 696 C CA . ASP A 1 94 ? -19.604 7.523 -0.636 1.00 40.03 94 ASP A CA 1
ATOM 697 C C . ASP A 1 94 ? -20.517 8.756 -0.524 1.00 40.03 94 ASP A C 1
ATOM 699 O O . ASP A 1 94 ? -20.634 9.399 0.524 1.00 40.03 94 ASP A O 1
ATOM 703 N N . SER A 1 95 ? -21.125 9.144 -1.645 1.00 42.91 95 SER A N 1
ATOM 704 C CA . SER A 1 95 ? -22.111 10.214 -1.675 1.00 42.91 95 SER A CA 1
ATOM 705 C C . SER A 1 95 ? -23.414 9.635 -1.153 1.00 42.91 95 SER A C 1
ATOM 707 O O . SER A 1 95 ? -24.279 9.199 -1.911 1.00 42.91 95 SER A O 1
ATOM 709 N N . LYS A 1 96 ? -23.587 9.671 0.172 1.00 43.25 96 LYS A N 1
ATOM 710 C CA . LYS A 1 96 ? -24.937 9.708 0.736 1.00 43.25 96 LYS A CA 1
ATOM 711 C C . LYS A 1 96 ? -25.615 10.966 0.201 1.00 43.25 96 LYS A C 1
ATOM 713 O O . LYS A 1 96 ? -25.426 12.068 0.710 1.00 43.25 96 LYS A O 1
ATOM 718 N N . THR A 1 97 ? -26.346 10.779 -0.891 1.00 41.38 97 THR A N 1
ATOM 719 C CA . THR A 1 97 ? -27.333 11.725 -1.400 1.00 41.38 97 THR A CA 1
ATOM 720 C C . THR A 1 97 ? -28.455 11.812 -0.352 1.00 41.38 97 THR A C 1
ATOM 722 O O . THR A 1 97 ? -28.792 10.770 0.220 1.00 41.38 97 THR A O 1
ATOM 725 N N . PRO A 1 98 ? -28.975 13.011 -0.033 1.00 43.06 98 PRO A N 1
ATOM 726 C CA . PRO A 1 98 ? -30.122 13.169 0.863 1.00 43.06 98 PRO A CA 1
ATOM 727 C C . PRO A 1 98 ? -31.388 12.475 0.346 1.00 43.06 98 PRO A C 1
ATOM 729 O O . PRO A 1 98 ? -31.530 12.338 -0.892 1.00 43.06 98 PRO A O 1
#

Secondary structure (DSSP, 8-state):
-HHHHHHHHT-SSHHHHHHHHHHHHHHHHHHHHHHHHHGGGS---SSPPHHHHHHHHHHHHHHHHHHHHTTS----------GGG-----PPP-----

pLDDT: mean 70.02, std 18.19, range [32.84, 92.56]